Protein AF-A0A0J1H524-F1 (afdb_monomer_lite)

pLDDT: mean 80.21, std 15.28, range [33.97, 95.12]

Radius of gyration: 19.84 Å; chains: 1; bounding box: 64×51×35 Å

Structure (mmCIF, N/CA/C/O backbone):
data_AF-A0A0J1H524-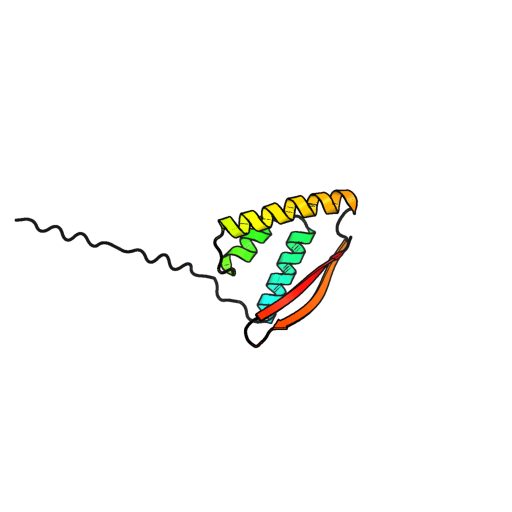F1
#
_entry.id   AF-A0A0J1H524-F1
#
loop_
_atom_site.group_PDB
_atom_site.id
_atom_site.type_symbol
_atom_site.label_atom_id
_atom_site.label_alt_id
_atom_site.label_comp_id
_atom_site.label_asym_id
_atom_site.label_entity_id
_atom_site.label_seq_id
_atom_site.pdbx_PDB_ins_code
_atom_site.Cartn_x
_atom_site.Cartn_y
_atom_site.Cartn_z
_atom_site.occupancy
_atom_site.B_iso_or_equiv
_atom_site.auth_seq_id
_atom_site.auth_comp_id
_atom_site.auth_asym_id
_atom_site.auth_atom_id
_atom_site.pdbx_PDB_model_num
ATOM 1 N N . MET A 1 1 ? 45.956 41.379 -14.199 1.00 36.66 1 MET A N 1
ATOM 2 C CA . MET A 1 1 ? 44.552 41.124 -14.587 1.00 36.66 1 MET A CA 1
ATOM 3 C C . MET A 1 1 ? 44.178 39.745 -14.051 1.00 36.66 1 MET A C 1
ATOM 5 O O . MET A 1 1 ? 44.800 38.777 -14.464 1.00 36.66 1 MET A O 1
ATOM 9 N N . ARG A 1 2 ? 43.314 39.651 -13.029 1.00 33.97 2 ARG A N 1
ATOM 10 C CA . ARG A 1 2 ? 42.951 38.372 -12.384 1.00 33.97 2 ARG A CA 1
ATOM 11 C C . ARG A 1 2 ? 41.682 37.835 -13.043 1.00 33.97 2 ARG A C 1
ATOM 13 O O . ARG A 1 2 ? 40.647 38.486 -12.967 1.00 33.97 2 ARG A O 1
ATOM 20 N N . VAL A 1 3 ? 41.786 36.694 -13.719 1.00 44.69 3 VAL A N 1
ATOM 21 C CA . VAL A 1 3 ? 40.654 36.012 -14.356 1.00 44.69 3 VAL A CA 1
ATOM 22 C C . VAL A 1 3 ? 40.073 35.035 -13.339 1.00 44.69 3 VAL A C 1
ATOM 24 O O . VAL A 1 3 ? 40.742 34.086 -12.941 1.00 44.69 3 VAL A O 1
ATOM 27 N N . TYR A 1 4 ? 38.849 35.294 -12.886 1.00 49.00 4 TYR A N 1
ATOM 28 C CA . TYR A 1 4 ? 38.103 34.392 -12.014 1.00 49.00 4 TYR A CA 1
ATOM 29 C C . TYR A 1 4 ? 37.238 33.485 -12.893 1.00 49.00 4 TYR A C 1
ATOM 31 O O . TYR A 1 4 ? 36.269 33.941 -13.496 1.00 49.00 4 TYR A O 1
ATOM 39 N N . ILE A 1 5 ? 37.609 32.209 -13.000 1.00 53.03 5 ILE A N 1
ATOM 40 C CA . ILE A 1 5 ? 36.804 31.188 -13.679 1.00 53.03 5 ILE A CA 1
ATOM 41 C C . ILE A 1 5 ? 35.779 30.679 -12.662 1.00 53.03 5 ILE A C 1
ATOM 43 O O . ILE A 1 5 ? 36.108 29.898 -11.772 1.00 53.03 5 ILE A O 1
ATOM 47 N N . ALA A 1 6 ? 34.541 31.158 -12.767 1.00 47.34 6 ALA A N 1
ATOM 48 C CA . ALA A 1 6 ? 33.418 30.616 -12.016 1.00 47.34 6 ALA A CA 1
ATOM 49 C C . ALA A 1 6 ? 32.956 29.316 -12.692 1.00 47.34 6 ALA A C 1
ATOM 51 O O . ALA A 1 6 ? 32.311 29.341 -13.738 1.00 47.34 6 ALA A O 1
ATOM 52 N N . ILE A 1 7 ? 33.316 28.170 -12.111 1.00 52.97 7 ILE A N 1
ATOM 53 C CA . ILE A 1 7 ? 32.779 26.866 -12.512 1.00 52.97 7 ILE A CA 1
ATOM 54 C C . ILE A 1 7 ? 31.349 26.785 -11.975 1.00 52.97 7 ILE A C 1
ATOM 56 O O . ILE A 1 7 ? 31.121 26.578 -10.783 1.00 52.97 7 ILE A O 1
ATOM 60 N N . LEU A 1 8 ? 30.381 26.991 -12.867 1.00 42.97 8 LEU A N 1
ATOM 61 C CA . LEU A 1 8 ? 28.967 26.762 -12.606 1.00 42.97 8 LEU A CA 1
ATOM 62 C C . LEU A 1 8 ? 28.737 25.243 -12.538 1.00 42.97 8 LEU A C 1
ATOM 64 O O . LEU A 1 8 ? 28.534 24.585 -13.557 1.00 42.97 8 LEU A O 1
ATOM 68 N N . LEU A 1 9 ? 28.812 24.670 -11.335 1.00 46.12 9 LEU A N 1
ATOM 69 C CA . LEU A 1 9 ? 28.352 23.307 -11.068 1.00 46.12 9 LEU A CA 1
ATOM 70 C C . LEU A 1 9 ? 26.824 23.282 -11.203 1.00 46.12 9 LEU A C 1
ATOM 72 O O . LEU A 1 9 ? 26.092 23.480 -10.235 1.00 46.12 9 LEU A O 1
ATOM 76 N N . LEU A 1 10 ? 26.341 23.051 -12.425 1.00 47.06 10 LEU A N 1
ATOM 77 C CA . LEU A 1 10 ? 24.980 22.585 -12.677 1.00 47.06 10 LEU A CA 1
ATOM 78 C C . LEU A 1 10 ? 24.842 21.204 -12.029 1.00 47.06 10 LEU A C 1
ATOM 80 O O . LEU A 1 10 ? 25.142 20.176 -12.633 1.00 47.06 10 LEU A O 1
ATOM 84 N N . GLY A 1 11 ? 24.429 21.189 -10.762 1.00 49.97 11 GLY A N 1
ATOM 85 C CA . GLY A 1 11 ? 23.992 19.980 -10.086 1.00 49.97 11 GLY A CA 1
ATOM 86 C C . GLY A 1 11 ? 22.761 19.444 -10.805 1.00 49.97 11 GLY A C 1
ATOM 87 O O . GLY A 1 11 ? 21.653 19.937 -10.603 1.00 49.97 11 GLY A O 1
ATOM 88 N N . ILE A 1 12 ? 22.952 18.450 -11.669 1.00 52.41 12 ILE A N 1
ATOM 89 C CA . ILE A 1 12 ? 21.852 17.675 -12.232 1.00 52.41 12 ILE A CA 1
ATOM 90 C C . ILE A 1 12 ? 21.265 16.885 -11.060 1.00 52.41 12 ILE A C 1
ATOM 92 O O . ILE A 1 12 ? 21.824 15.871 -10.640 1.00 52.41 12 ILE A O 1
ATOM 96 N N . ALA A 1 13 ? 20.155 17.372 -10.505 1.00 46.47 13 ALA A N 1
ATOM 97 C CA . ALA A 1 13 ? 19.347 16.639 -9.540 1.00 46.47 13 ALA A CA 1
ATOM 98 C C . ALA A 1 13 ? 18.683 15.457 -10.260 1.00 46.47 13 ALA A C 1
ATOM 100 O O . ALA A 1 13 ? 17.505 15.493 -10.616 1.00 46.47 13 ALA A O 1
ATOM 101 N N . THR A 1 14 ? 19.459 14.409 -10.531 1.00 51.69 14 THR A N 1
ATOM 102 C CA . THR A 1 14 ? 18.900 13.123 -10.929 1.00 51.69 14 THR A CA 1
ATOM 103 C C . THR A 1 14 ? 18.158 12.589 -9.710 1.00 51.69 14 THR A C 1
ATOM 105 O O . THR A 1 14 ? 18.757 12.219 -8.702 1.00 51.69 14 THR A O 1
ATOM 108 N N . LYS A 1 15 ? 16.822 12.620 -9.749 1.00 53.31 15 LYS A N 1
ATOM 109 C CA . LYS A 1 15 ? 16.033 11.826 -8.812 1.00 53.31 15 LYS A CA 1
ATOM 110 C C . LYS A 1 15 ? 16.392 10.376 -9.100 1.00 53.31 15 LYS A C 1
ATOM 112 O O . LYS A 1 15 ? 15.977 9.829 -10.117 1.00 53.31 15 LYS A O 1
ATOM 117 N N . VAL A 1 16 ? 17.223 9.789 -8.248 1.00 52.06 16 VAL A N 1
ATOM 118 C CA . VAL A 1 16 ? 17.501 8.357 -8.272 1.00 52.06 16 VAL A CA 1
ATOM 119 C C . VAL A 1 16 ? 16.231 7.683 -7.768 1.00 52.06 16 VAL A C 1
ATOM 121 O O . VAL A 1 16 ? 16.062 7.463 -6.572 1.00 52.06 16 VAL A O 1
ATOM 124 N N . THR A 1 17 ? 15.284 7.443 -8.674 1.00 58.75 17 THR A N 1
ATOM 125 C CA . THR A 1 17 ? 14.191 6.506 -8.418 1.00 58.75 17 THR A CA 1
ATOM 126 C C . THR A 1 17 ? 14.854 5.167 -8.120 1.00 58.75 17 THR A C 1
ATOM 128 O O . THR A 1 17 ? 15.698 4.707 -8.896 1.00 58.75 17 THR A O 1
ATOM 131 N N . ALA A 1 18 ? 14.545 4.579 -6.965 1.00 63.94 18 ALA A N 1
ATOM 132 C CA . ALA A 1 18 ? 15.038 3.253 -6.630 1.00 63.94 18 ALA A CA 1
ATOM 133 C C . ALA A 1 18 ? 14.640 2.293 -7.758 1.00 63.94 18 ALA A C 1
ATOM 135 O O . ALA A 1 18 ? 13.560 2.444 -8.335 1.00 63.94 18 ALA A O 1
ATOM 136 N N . SER A 1 19 ? 15.517 1.336 -8.087 1.00 65.88 19 SER A N 1
ATOM 137 C CA . SER A 1 19 ? 15.244 0.359 -9.145 1.00 65.88 19 SER A CA 1
ATOM 138 C C . SER A 1 19 ? 13.830 -0.186 -8.982 1.00 65.88 19 SER A C 1
ATOM 140 O O . SER A 1 19 ? 13.451 -0.616 -7.889 1.00 65.88 19 SER A O 1
ATOM 142 N N . VAL A 1 20 ? 13.048 -0.131 -10.061 1.00 65.88 20 VAL A N 1
ATOM 143 C CA . VAL A 1 20 ? 11.705 -0.709 -10.074 1.00 65.88 20 VAL A CA 1
ATOM 144 C C . VAL A 1 20 ? 11.864 -2.195 -9.733 1.00 65.88 20 VAL A C 1
ATOM 146 O O . VAL A 1 20 ? 12.695 -2.853 -10.368 1.00 65.88 20 VAL A O 1
ATOM 149 N N . PRO A 1 21 ? 11.158 -2.715 -8.712 1.00 69.94 21 PRO A N 1
ATOM 150 C CA . PRO A 1 21 ? 11.231 -4.128 -8.375 1.00 69.94 21 PRO A CA 1
ATOM 151 C C . PRO A 1 21 ? 10.807 -4.994 -9.567 1.00 69.94 21 PRO A C 1
ATOM 153 O O . PRO A 1 21 ? 10.104 -4.532 -10.470 1.00 69.94 21 PRO A O 1
ATOM 156 N N . ASP A 1 22 ? 11.202 -6.264 -9.567 1.00 84.38 22 ASP A N 1
ATOM 157 C CA . ASP A 1 22 ? 10.614 -7.231 -10.491 1.00 84.38 22 ASP A CA 1
ATOM 158 C C . ASP A 1 22 ? 9.108 -7.419 -10.207 1.00 84.38 22 ASP A C 1
ATOM 160 O O . ASP A 1 22 ? 8.544 -6.855 -9.270 1.00 84.38 22 ASP A O 1
ATOM 164 N N . LEU A 1 23 ? 8.415 -8.190 -11.045 1.00 83.94 23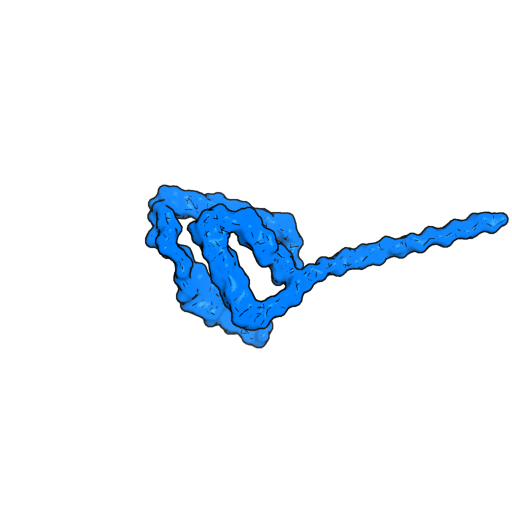 LEU A N 1
ATOM 165 C CA . LEU A 1 23 ? 6.962 -8.380 -10.932 1.00 83.94 23 LEU A CA 1
ATOM 166 C C . LEU A 1 23 ? 6.522 -8.877 -9.545 1.00 83.94 23 LEU A C 1
ATOM 168 O O . LEU A 1 23 ? 5.487 -8.437 -9.040 1.00 83.94 23 LEU A O 1
ATOM 172 N N . ASP A 1 24 ? 7.307 -9.759 -8.931 1.00 86.19 24 ASP A N 1
ATOM 173 C CA . ASP A 1 24 ? 7.022 -10.279 -7.595 1.00 86.19 24 ASP A CA 1
ATOM 174 C C . ASP A 1 24 ? 7.298 -9.225 -6.516 1.00 86.19 24 ASP A C 1
ATOM 176 O O . ASP A 1 24 ? 6.483 -9.040 -5.608 1.00 86.19 24 ASP A O 1
ATOM 180 N N . GLY A 1 25 ? 8.369 -8.445 -6.662 1.00 86.81 25 GLY A N 1
ATOM 181 C CA . GLY A 1 25 ? 8.658 -7.303 -5.804 1.00 86.81 25 GLY A CA 1
ATOM 182 C C . GLY A 1 25 ? 7.601 -6.199 -5.894 1.00 86.81 25 GLY A C 1
ATOM 183 O O . GLY A 1 25 ? 7.241 -5.619 -4.871 1.00 86.81 25 GLY A O 1
ATOM 184 N N . ILE A 1 26 ? 7.037 -5.933 -7.078 1.00 87.25 26 ILE A N 1
ATOM 185 C CA . ILE A 1 26 ? 5.933 -4.971 -7.250 1.00 87.25 26 ILE A CA 1
ATOM 186 C C . ILE A 1 26 ? 4.686 -5.484 -6.527 1.00 87.25 26 ILE A C 1
ATOM 188 O O . ILE A 1 26 ? 4.007 -4.716 -5.842 1.00 87.25 26 ILE A O 1
ATOM 192 N N . LYS A 1 27 ? 4.390 -6.783 -6.633 1.00 90.69 27 LYS A N 1
ATOM 193 C CA . LYS A 1 27 ? 3.269 -7.398 -5.916 1.00 90.69 27 LYS A CA 1
ATOM 194 C C . LYS A 1 27 ? 3.434 -7.270 -4.402 1.00 90.69 27 LYS A C 1
ATOM 196 O O . LYS A 1 27 ? 2.478 -6.892 -3.724 1.00 90.69 27 LYS A O 1
ATOM 201 N N . GLU A 1 28 ? 4.629 -7.523 -3.876 1.00 91.12 28 GLU A N 1
ATOM 202 C CA . GLU A 1 28 ? 4.906 -7.383 -2.443 1.00 91.12 28 GLU A CA 1
ATOM 203 C C . GLU A 1 28 ? 4.875 -5.917 -1.983 1.00 91.12 28 GLU A C 1
ATOM 205 O O . GLU A 1 28 ? 4.320 -5.601 -0.926 1.00 91.12 28 GLU A O 1
ATOM 210 N N . LEU A 1 29 ? 5.370 -4.988 -2.805 1.00 89.38 29 LEU A N 1
ATOM 211 C CA . LEU A 1 29 ? 5.261 -3.550 -2.554 1.00 89.38 29 LEU A CA 1
ATOM 212 C C . LEU A 1 29 ? 3.790 -3.110 -2.476 1.00 89.38 29 LEU A C 1
ATOM 214 O O . LEU A 1 29 ? 3.401 -2.396 -1.550 1.00 89.38 29 LEU A O 1
ATOM 218 N N . CYS A 1 30 ? 2.944 -3.567 -3.402 1.00 90.06 30 CYS A N 1
ATOM 219 C CA . CYS A 1 30 ? 1.509 -3.285 -3.365 1.00 90.06 30 CYS A CA 1
ATOM 220 C C . CYS A 1 30 ? 0.829 -3.920 -2.140 1.00 90.06 30 CYS A C 1
ATOM 222 O O . CYS A 1 30 ? -0.000 -3.274 -1.498 1.00 90.06 30 CYS A O 1
ATOM 224 N N . HIS A 1 31 ? 1.187 -5.157 -1.789 1.00 92.69 31 HIS A N 1
ATOM 225 C CA . HIS A 1 31 ? 0.616 -5.855 -0.638 1.00 92.69 31 HIS A CA 1
ATOM 226 C C . HIS A 1 31 ? 0.981 -5.183 0.692 1.00 92.69 31 HIS A C 1
ATOM 228 O O . HIS A 1 31 ? 0.099 -4.900 1.505 1.00 92.69 31 HIS A O 1
ATOM 234 N N . SER A 1 32 ? 2.263 -4.883 0.904 1.00 91.88 32 SER A N 1
ATOM 235 C CA . SER A 1 32 ? 2.749 -4.177 2.096 1.00 91.88 32 SER A CA 1
ATOM 236 C C . SER A 1 32 ? 2.126 -2.785 2.221 1.00 91.88 32 SER A C 1
ATOM 238 O O . SER A 1 32 ? 1.686 -2.400 3.305 1.00 91.88 32 SER A O 1
ATOM 240 N N . SER A 1 33 ? 1.973 -2.079 1.100 1.00 90.31 33 SER A N 1
ATOM 241 C CA . SER A 1 33 ? 1.261 -0.801 1.033 1.00 90.31 33 SER A CA 1
ATOM 242 C C . SER A 1 33 ? -0.203 -0.934 1.461 1.00 90.31 33 SER A C 1
ATOM 244 O O . SER A 1 33 ? -0.669 -0.181 2.317 1.00 90.31 33 SER A O 1
ATOM 246 N N . ALA A 1 34 ? -0.923 -1.936 0.947 1.00 90.81 34 ALA A N 1
ATOM 247 C CA . ALA A 1 34 ? -2.302 -2.206 1.350 1.00 90.81 34 ALA A CA 1
ATOM 248 C C . ALA A 1 34 ? -2.406 -2.548 2.849 1.00 90.81 34 ALA A C 1
ATOM 250 O O . ALA A 1 34 ? -3.309 -2.067 3.530 1.00 90.81 34 ALA A O 1
ATOM 251 N N . LYS A 1 35 ? -1.432 -3.285 3.400 1.00 91.88 35 LYS A N 1
ATOM 252 C CA . LYS A 1 35 ? -1.348 -3.585 4.840 1.00 91.88 35 LYS A CA 1
ATOM 253 C C . LYS A 1 35 ? -1.075 -2.357 5.705 1.00 91.88 35 LYS A C 1
ATOM 255 O O . LYS A 1 35 ? -1.565 -2.285 6.833 1.00 91.88 35 LYS A O 1
ATOM 260 N N . LEU A 1 36 ? -0.284 -1.403 5.222 1.00 90.62 36 LEU A N 1
ATOM 261 C CA . LEU A 1 36 ? -0.085 -0.126 5.911 1.00 90.62 36 LEU A CA 1
ATOM 262 C C . LEU A 1 36 ? -1.370 0.704 5.897 1.00 90.62 36 LEU A C 1
ATOM 264 O O . LEU A 1 36 ? -1.717 1.286 6.926 1.00 90.62 36 LEU A O 1
ATOM 268 N N . PHE A 1 37 ? -2.092 0.687 4.776 1.00 88.00 37 PHE A N 1
ATOM 269 C CA . PHE A 1 37 ? -3.382 1.353 4.633 1.00 88.00 37 PHE A CA 1
ATOM 270 C C . PHE A 1 37 ? -4.435 0.748 5.579 1.00 88.00 37 PHE A C 1
ATOM 272 O O . PHE A 1 37 ? -5.043 1.483 6.352 1.00 88.00 37 PHE A O 1
ATOM 279 N N . GLU A 1 38 ? -4.560 -0.586 5.617 1.00 89.38 38 GLU A N 1
ATOM 280 C CA . GLU A 1 38 ? -5.417 -1.346 6.551 1.00 89.38 38 GLU A CA 1
ATOM 281 C C . GLU A 1 38 ? -5.202 -0.920 8.013 1.00 89.38 38 GLU A C 1
ATOM 283 O O . GLU A 1 38 ? -6.156 -0.745 8.766 1.00 89.38 38 GLU A O 1
ATOM 288 N N . LYS A 1 39 ? -3.943 -0.708 8.411 1.00 88.44 39 LYS A N 1
ATOM 289 C CA . LYS A 1 39 ? -3.558 -0.356 9.787 1.00 88.44 39 LYS A CA 1
ATOM 290 C C . LYS A 1 39 ? -3.623 1.146 10.087 1.00 88.44 39 LYS A C 1
ATOM 292 O O . LYS A 1 39 ? -3.169 1.555 11.155 1.00 88.44 39 LYS A O 1
ATOM 297 N N . GLY A 1 40 ? -4.076 1.978 9.145 1.00 84.31 40 GLY A N 1
ATOM 298 C CA . GLY A 1 40 ? -4.046 3.441 9.274 1.00 84.31 40 GLY A CA 1
ATOM 299 C C . GLY A 1 40 ? -2.629 4.030 9.372 1.00 84.31 40 GLY A C 1
ATOM 300 O O . GLY A 1 40 ? -2.447 5.165 9.805 1.00 84.31 40 GLY A O 1
ATOM 301 N N . LYS A 1 41 ? -1.590 3.282 8.978 1.00 85.50 41 LYS A N 1
ATOM 302 C CA . LYS A 1 41 ? -0.171 3.668 9.086 1.00 85.50 41 LYS A CA 1
ATOM 303 C C . LYS A 1 41 ? 0.300 4.465 7.864 1.00 85.50 41 LYS A C 1
ATOM 305 O O . LYS A 1 41 ? 1.350 4.189 7.287 1.00 85.50 41 LYS A O 1
ATOM 310 N N . MET A 1 42 ? -0.463 5.489 7.493 1.00 78.25 42 MET A N 1
ATOM 311 C CA . MET A 1 42 ? -0.306 6.229 6.234 1.00 78.25 42 MET A CA 1
ATOM 312 C C . MET A 1 42 ? 1.014 7.003 6.110 1.00 78.25 42 MET A C 1
ATOM 314 O O . MET A 1 42 ? 1.553 7.123 5.016 1.00 78.25 42 MET A O 1
ATOM 318 N N . LYS A 1 43 ? 1.600 7.466 7.222 1.00 78.25 43 LYS A N 1
ATOM 319 C CA . LYS A 1 43 ? 2.937 8.090 7.202 1.00 78.25 43 LYS A CA 1
ATOM 320 C C . LYS A 1 43 ? 3.991 7.152 6.595 1.00 78.25 43 LYS A C 1
ATOM 322 O O . LYS A 1 43 ? 4.755 7.557 5.733 1.00 78.25 43 LYS A O 1
ATOM 327 N N . TYR A 1 44 ? 3.956 5.881 6.989 1.00 85.31 44 TYR A N 1
ATOM 328 C CA . TYR A 1 44 ? 4.874 4.857 6.488 1.00 85.31 44 TYR A CA 1
ATOM 329 C C . TYR A 1 44 ? 4.554 4.440 5.049 1.00 85.31 44 TYR A C 1
ATOM 331 O O . TYR A 1 44 ? 5.437 3.981 4.331 1.00 85.31 44 TYR A O 1
ATOM 339 N N . LEU A 1 45 ? 3.298 4.604 4.616 1.00 84.06 45 LEU A N 1
ATOM 340 C CA . LEU A 1 45 ? 2.887 4.336 3.240 1.00 84.06 45 LEU A CA 1
ATOM 341 C C . LEU A 1 45 ? 3.568 5.303 2.265 1.00 84.06 45 LEU A C 1
ATOM 343 O O . LEU A 1 45 ? 4.107 4.861 1.255 1.00 84.06 45 LEU A O 1
ATOM 347 N N . ALA A 1 46 ? 3.591 6.601 2.585 1.00 83.12 46 ALA A N 1
ATOM 348 C CA . ALA A 1 46 ? 4.285 7.592 1.764 1.00 83.12 46 ALA A CA 1
ATOM 349 C C . ALA A 1 46 ? 5.779 7.253 1.639 1.00 83.12 46 ALA A C 1
ATOM 351 O O . ALA A 1 46 ? 6.287 7.143 0.526 1.00 83.12 46 ALA A O 1
ATOM 352 N N . ASP A 1 47 ? 6.448 6.979 2.762 1.00 86.31 47 ASP A N 1
ATOM 353 C CA . ASP A 1 47 ? 7.872 6.618 2.787 1.00 86.31 47 ASP A CA 1
ATOM 354 C C . ASP A 1 47 ? 8.177 5.353 1.962 1.00 86.31 47 ASP A C 1
ATOM 356 O O . ASP A 1 47 ? 9.235 5.250 1.344 1.00 86.31 47 ASP A O 1
ATOM 360 N N . THR A 1 48 ? 7.229 4.411 1.911 1.00 84.38 48 THR A N 1
ATOM 361 C CA . THR A 1 48 ? 7.340 3.162 1.139 1.00 84.38 48 THR A CA 1
ATOM 362 C C . THR A 1 48 ? 7.171 3.393 -0.367 1.00 84.38 48 THR A C 1
ATOM 364 O O . THR A 1 48 ? 7.834 2.743 -1.170 1.00 84.38 48 THR A O 1
ATOM 367 N N . LEU A 1 49 ? 6.292 4.315 -0.776 1.00 81.88 49 LEU A N 1
ATOM 368 C CA . LEU A 1 49 ? 5.954 4.536 -2.188 1.00 81.88 49 LEU A CA 1
ATOM 369 C C . LEU A 1 49 ? 6.864 5.555 -2.886 1.00 81.88 49 LEU A C 1
ATOM 371 O O . LEU A 1 49 ? 7.158 5.397 -4.073 1.00 81.88 49 LEU A O 1
ATOM 375 N N . VAL A 1 50 ? 7.326 6.581 -2.160 1.00 84.75 50 VAL A N 1
ATOM 376 C CA . VAL A 1 50 ? 8.152 7.685 -2.689 1.00 84.75 50 VAL A CA 1
ATOM 377 C C . VAL A 1 50 ? 9.356 7.218 -3.516 1.00 84.75 50 VAL A C 1
ATOM 379 O O . VAL A 1 50 ? 9.565 7.785 -4.590 1.00 84.75 50 VAL A O 1
ATOM 382 N N . PRO A 1 51 ? 10.130 6.194 -3.109 1.00 85.88 51 PRO A N 1
ATOM 383 C CA . PRO A 1 51 ? 11.305 5.766 -3.867 1.00 85.88 51 PRO A CA 1
ATOM 384 C C . PRO A 1 51 ? 10.988 5.176 -5.246 1.00 85.88 51 PRO A C 1
ATOM 386 O O . PRO A 1 51 ? 11.870 5.146 -6.102 1.00 85.88 51 PRO A O 1
ATOM 389 N N . HIS A 1 52 ? 9.759 4.699 -5.461 1.00 83.31 52 HIS A N 1
ATOM 390 C CA . HIS A 1 52 ? 9.371 3.912 -6.636 1.00 83.31 52 HIS A CA 1
ATOM 391 C C . HIS A 1 52 ? 8.424 4.650 -7.587 1.00 83.31 52 HIS A C 1
ATOM 393 O O . HIS A 1 52 ? 8.111 4.139 -8.662 1.00 83.31 52 HIS A O 1
ATOM 399 N N . TRP A 1 53 ? 7.937 5.831 -7.204 1.00 78.75 53 TRP A N 1
ATOM 400 C CA . TRP A 1 53 ? 6.972 6.594 -7.991 1.00 78.75 53 TRP A CA 1
ATOM 401 C C . TRP A 1 53 ? 7.658 7.694 -8.818 1.00 78.75 53 TRP A C 1
ATOM 403 O O . TRP A 1 53 ? 8.574 8.357 -8.333 1.00 78.75 53 TRP A O 1
ATOM 413 N N . PRO A 1 54 ? 7.210 7.938 -10.064 1.00 79.38 54 PRO A N 1
ATOM 414 C CA . PRO A 1 54 ? 7.791 8.965 -10.932 1.00 79.38 54 PRO A CA 1
ATOM 415 C C . PRO A 1 54 ? 7.355 10.396 -10.567 1.00 79.38 54 PRO A C 1
ATOM 417 O O . PRO A 1 54 ? 7.834 11.358 -11.165 1.00 79.38 54 PRO A O 1
ATOM 420 N N . ILE A 1 55 ? 6.444 10.554 -9.602 1.00 82.25 55 ILE A N 1
ATOM 421 C CA . ILE A 1 55 ? 5.949 11.855 -9.136 1.00 82.25 55 ILE A CA 1
ATOM 422 C C . ILE A 1 55 ? 6.711 12.325 -7.891 1.00 82.25 55 ILE A C 1
ATOM 424 O O . ILE A 1 55 ? 7.446 11.573 -7.253 1.00 82.25 55 ILE A O 1
ATOM 428 N N . ASN A 1 56 ? 6.595 13.608 -7.552 1.00 84.44 56 ASN A N 1
ATOM 429 C CA . ASN A 1 56 ? 7.332 14.167 -6.422 1.00 84.44 56 ASN A CA 1
ATOM 430 C C . ASN A 1 56 ? 6.718 13.761 -5.063 1.00 84.44 56 ASN A C 1
ATOM 432 O O . ASN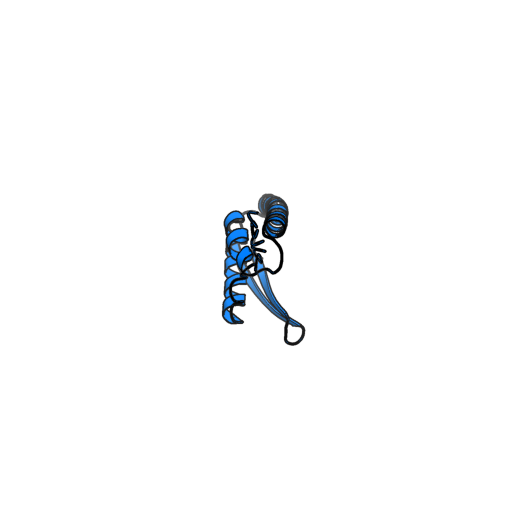 A 1 56 ? 5.534 13.455 -4.958 1.00 84.44 56 ASN A O 1
ATOM 436 N N . GLN A 1 57 ? 7.540 13.792 -4.010 1.00 84.94 57 GLN A N 1
ATOM 437 C CA . GLN A 1 57 ? 7.133 13.409 -2.656 1.00 84.94 57 GLN A CA 1
ATOM 438 C C . GLN A 1 57 ? 5.981 14.262 -2.110 1.00 84.94 57 GLN A C 1
ATOM 440 O O . GLN A 1 57 ? 5.125 13.744 -1.402 1.00 84.94 57 GLN A O 1
ATOM 445 N N . GLU A 1 58 ? 5.934 15.555 -2.436 1.00 87.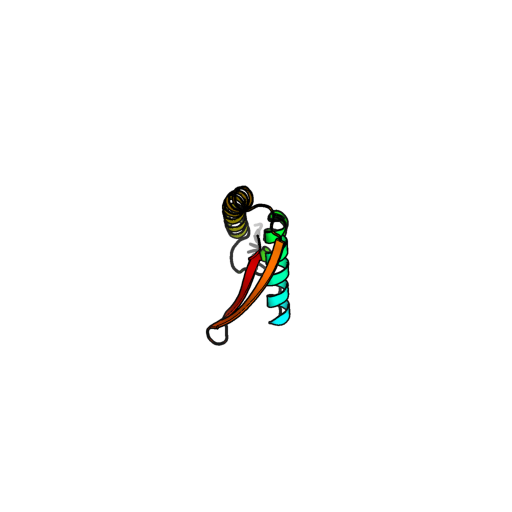50 58 GLU A N 1
ATOM 446 C CA . GLU A 1 58 ? 4.863 16.440 -1.970 1.00 87.50 58 GLU A CA 1
ATOM 447 C C . GLU A 1 58 ? 3.497 16.005 -2.521 1.00 87.50 58 GLU A C 1
ATOM 449 O O . GLU A 1 58 ? 2.497 16.007 -1.805 1.00 87.50 58 GLU A O 1
ATOM 454 N N . GLU A 1 59 ? 3.462 15.570 -3.777 1.00 87.38 59 GLU A N 1
ATOM 455 C CA . GLU A 1 59 ? 2.267 15.057 -4.439 1.00 87.38 59 GLU A CA 1
ATOM 456 C C . GLU A 1 59 ? 1.829 13.708 -3.860 1.00 87.38 59 GLU A C 1
ATOM 458 O O . GLU A 1 59 ? 0.649 13.521 -3.565 1.00 87.38 59 GLU A O 1
ATOM 463 N N . ILE A 1 60 ? 2.777 12.810 -3.575 1.00 85.94 60 ILE A N 1
ATOM 464 C CA . ILE A 1 60 ? 2.495 11.541 -2.882 1.00 85.94 60 ILE A CA 1
ATOM 465 C C . ILE A 1 60 ? 1.921 11.809 -1.489 1.00 85.94 60 ILE A C 1
ATOM 467 O O . ILE A 1 60 ? 0.905 11.225 -1.117 1.00 85.94 60 ILE A O 1
ATOM 471 N N . ASN A 1 61 ? 2.514 12.738 -0.739 1.00 86.50 61 ASN A N 1
ATOM 472 C CA . ASN A 1 61 ? 2.025 13.118 0.583 1.00 86.50 61 ASN A CA 1
ATOM 473 C C . ASN A 1 61 ? 0.587 13.654 0.523 1.00 86.50 61 ASN A C 1
ATOM 475 O O . ASN A 1 61 ? -0.232 13.291 1.369 1.00 86.50 61 ASN A O 1
ATOM 479 N N . LYS A 1 62 ? 0.255 14.475 -0.485 1.00 88.75 62 LYS A N 1
ATOM 480 C CA . LYS A 1 62 ? -1.116 14.970 -0.703 1.00 88.75 62 LYS A CA 1
ATOM 481 C C . LYS A 1 62 ? -2.093 13.825 -0.975 1.00 88.75 62 LYS A C 1
ATOM 483 O O . LYS A 1 62 ? -3.143 13.780 -0.336 1.00 88.75 62 LYS A O 1
ATOM 488 N N . LEU A 1 63 ? -1.740 12.887 -1.857 1.00 86.75 63 LEU A N 1
ATOM 489 C CA . LEU A 1 63 ? -2.574 11.717 -2.169 1.00 86.75 63 LEU A CA 1
ATOM 490 C C . LEU A 1 63 ? -2.822 10.846 -0.933 1.00 86.75 63 LEU A C 1
ATOM 492 O O . LEU A 1 63 ? -3.958 10.471 -0.646 1.00 86.75 63 LEU A O 1
ATOM 496 N N . VAL A 1 64 ? -1.766 10.567 -0.169 1.00 86.00 64 VAL A N 1
ATOM 497 C CA . VAL A 1 64 ? -1.849 9.779 1.065 1.00 86.00 64 VAL A CA 1
ATOM 498 C C . VAL A 1 64 ? -2.731 10.479 2.103 1.00 86.00 64 VAL A C 1
ATOM 500 O O . VAL A 1 64 ? -3.586 9.840 2.716 1.00 86.00 64 VAL A O 1
ATOM 503 N N . HIS A 1 65 ? -2.582 11.795 2.269 1.00 86.25 65 HIS A N 1
ATOM 504 C CA . HIS A 1 65 ? -3.393 12.569 3.209 1.00 86.25 65 HIS A CA 1
ATOM 505 C C . HIS A 1 65 ? -4.880 12.601 2.816 1.00 86.25 65 HIS A C 1
ATOM 507 O O . HIS A 1 65 ? -5.748 12.420 3.668 1.00 86.25 65 HIS A O 1
ATOM 513 N N . GLN A 1 66 ? -5.187 12.763 1.525 1.00 87.88 66 GLN A N 1
ATOM 514 C CA . GLN A 1 66 ? -6.560 12.684 1.011 1.00 87.88 66 GLN A CA 1
ATOM 515 C C . GLN A 1 66 ? -7.170 11.288 1.183 1.00 87.88 66 GLN A C 1
ATOM 517 O O . GLN A 1 66 ? -8.351 11.167 1.505 1.00 87.88 66 GLN A O 1
ATOM 522 N N . GLY A 1 67 ? -6.376 10.233 0.986 1.00 86.38 67 GLY A N 1
ATOM 523 C CA . GLY A 1 67 ? -6.811 8.861 1.238 1.00 86.38 67 GLY A CA 1
ATOM 524 C C . GLY A 1 67 ? -7.118 8.612 2.715 1.00 86.38 67 GLY A C 1
ATOM 525 O O . GLY A 1 67 ? -8.086 7.925 3.028 1.00 86.38 67 GLY A O 1
ATOM 526 N N . MET A 1 68 ? -6.341 9.210 3.623 1.00 85.31 68 MET A N 1
ATOM 527 C CA . MET A 1 68 ? -6.524 9.067 5.070 1.00 85.31 68 MET A CA 1
ATOM 528 C C . MET A 1 68 ? -7.862 9.630 5.542 1.00 85.31 68 MET A C 1
ATOM 530 O O . MET A 1 68 ? -8.597 8.925 6.226 1.00 85.31 68 MET A O 1
ATOM 534 N N . SER A 1 69 ? -8.216 10.853 5.142 1.00 86.38 69 SER A N 1
ATOM 535 C CA . SER A 1 69 ? -9.483 11.461 5.567 1.00 86.38 69 SER A CA 1
ATOM 536 C C . SER A 1 69 ? -10.697 10.664 5.079 1.00 86.38 69 SER A C 1
ATOM 538 O O . SER A 1 69 ? -11.671 10.491 5.812 1.00 86.38 69 SER A O 1
ATOM 540 N N . GLN A 1 70 ? -10.625 10.105 3.868 1.00 87.31 70 GLN A N 1
ATOM 541 C CA . GLN A 1 70 ? -11.661 9.214 3.339 1.00 87.31 70 GLN A CA 1
ATOM 542 C C . GLN A 1 70 ? -11.710 7.883 4.094 1.00 87.31 70 GLN A C 1
ATOM 544 O O . GLN A 1 70 ? -12.795 7.384 4.401 1.00 87.31 70 GLN A O 1
ATOM 549 N N . PHE A 1 71 ? -10.547 7.316 4.416 1.00 85.88 71 PHE A N 1
ATOM 550 C CA . PHE A 1 71 ? -10.450 6.059 5.147 1.00 85.88 71 PHE A CA 1
ATOM 551 C C . PHE A 1 71 ? -10.968 6.183 6.581 1.00 85.88 71 PHE A C 1
ATOM 553 O O . PHE A 1 71 ? -11.731 5.328 7.014 1.00 85.88 71 PHE A O 1
ATOM 560 N N . GLU A 1 72 ? -10.629 7.257 7.294 1.00 86.50 72 GLU A N 1
ATOM 561 C CA . GLU A 1 72 ? -11.122 7.534 8.650 1.00 86.50 72 GLU A CA 1
ATOM 562 C C . GLU A 1 72 ? -12.647 7.679 8.692 1.00 86.50 72 GLU A C 1
ATOM 564 O O . GLU A 1 72 ? -13.307 7.115 9.564 1.00 86.50 72 GLU A O 1
ATOM 569 N N . LEU A 1 73 ? -13.233 8.377 7.715 1.00 86.50 73 LEU A N 1
ATOM 570 C CA . LEU A 1 73 ? -14.690 8.470 7.587 1.00 86.50 73 LEU A CA 1
ATOM 571 C C . LEU A 1 73 ? -15.331 7.100 7.339 1.00 86.50 73 LEU A C 1
ATOM 573 O O . LEU A 1 73 ? -16.417 6.812 7.850 1.00 86.50 73 LEU A O 1
ATOM 577 N N . PHE A 1 74 ? -14.674 6.253 6.546 1.00 85.94 74 PHE A N 1
ATOM 578 C CA . PHE A 1 74 ? -15.166 4.917 6.244 1.00 85.94 74 PHE A CA 1
ATOM 579 C C . PHE A 1 74 ? -15.073 3.979 7.454 1.00 85.94 74 PHE A C 1
ATOM 581 O O . PHE A 1 74 ? -16.044 3.280 7.754 1.00 85.94 74 PHE A O 1
ATOM 588 N N . THR A 1 75 ? -13.946 3.985 8.172 1.00 86.94 75 THR A N 1
ATOM 589 C CA . THR A 1 75 ? -13.723 3.145 9.361 1.00 86.94 75 THR A CA 1
ATOM 590 C C . THR A 1 75 ? -14.612 3.574 10.524 1.00 86.94 75 THR A C 1
ATOM 592 O O . THR A 1 75 ? -15.164 2.720 11.215 1.00 86.94 75 THR A O 1
ATOM 595 N N . PHE A 1 76 ? -14.863 4.878 10.691 1.00 87.69 76 PHE A N 1
ATOM 596 C CA . PHE A 1 76 ? -15.827 5.383 11.673 1.00 87.69 76 PHE A CA 1
ATOM 597 C C . PHE A 1 76 ? -17.231 4.790 11.469 1.00 87.69 76 PHE A C 1
ATOM 599 O O . PHE A 1 76 ? -17.931 4.502 12.437 1.00 87.69 76 PHE A O 1
ATOM 606 N N . ARG A 1 77 ? -17.643 4.583 10.211 1.00 88.94 77 ARG A N 1
ATOM 607 C CA . ARG A 1 77 ? -18.963 4.030 9.871 1.00 88.94 77 ARG A CA 1
ATOM 608 C C . ARG A 1 77 ? -19.012 2.504 9.859 1.00 88.94 77 ARG A C 1
ATOM 610 O O . ARG A 1 77 ? -20.059 1.946 10.169 1.00 88.94 77 ARG A O 1
ATOM 617 N N . SER A 1 78 ? -17.926 1.856 9.448 1.00 88.44 78 SER A N 1
ATOM 618 C CA . SER A 1 78 ? -17.908 0.418 9.139 1.00 88.44 78 SER A CA 1
ATOM 619 C C . SER A 1 78 ? -17.246 -0.427 10.229 1.00 88.44 78 SER A C 1
ATOM 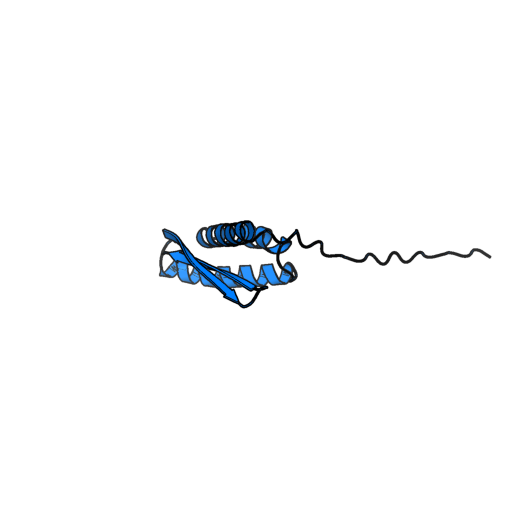621 O O . SER A 1 78 ? -17.366 -1.644 10.202 1.00 88.44 78 SER A O 1
ATOM 623 N N . GLY A 1 79 ? -16.571 0.199 11.196 1.00 86.12 79 GLY A N 1
ATOM 624 C CA . GLY A 1 79 ? -15.772 -0.487 12.207 1.00 86.12 79 GLY A CA 1
ATOM 625 C C . GLY A 1 79 ? -14.309 -0.659 11.790 1.00 86.12 79 GLY A C 1
ATOM 626 O O . GLY A 1 79 ? -13.819 -0.045 10.838 1.00 86.12 79 GLY A O 1
ATOM 627 N N . SER A 1 80 ? -13.571 -1.466 12.549 1.00 85.94 80 SER A N 1
ATOM 628 C CA . SER A 1 80 ? -12.159 -1.752 12.281 1.00 85.94 80 SER A CA 1
ATOM 629 C C . SER A 1 80 ? -11.995 -2.699 11.095 1.00 85.94 80 SER A C 1
ATOM 631 O O . SER A 1 80 ? -12.753 -3.655 10.969 1.00 85.94 80 SER A O 1
ATOM 633 N N . ALA A 1 81 ? -10.949 -2.500 10.293 1.00 88.06 81 ALA A N 1
ATOM 634 C CA . ALA A 1 81 ? -10.614 -3.427 9.219 1.00 88.06 81 ALA A CA 1
ATOM 635 C C . ALA A 1 81 ? -10.329 -4.847 9.756 1.00 88.06 81 ALA A C 1
ATOM 637 O O . ALA A 1 81 ? -9.588 -5.020 10.725 1.00 88.06 81 ALA A O 1
ATOM 638 N N . LEU A 1 82 ? -10.890 -5.860 9.093 1.00 89.62 82 LEU A N 1
ATOM 639 C CA . LEU A 1 82 ? -10.697 -7.287 9.380 1.00 89.62 82 LEU A CA 1
ATOM 640 C C . LEU A 1 82 ? -9.475 -7.870 8.662 1.00 89.62 82 LEU A C 1
ATOM 642 O O . LEU A 1 82 ? -8.939 -8.901 9.068 1.00 89.62 82 LEU A O 1
ATOM 646 N N . GLY A 1 83 ? -9.045 -7.240 7.568 1.00 90.88 83 GLY A N 1
ATOM 647 C CA . GLY A 1 83 ? -7.873 -7.677 6.823 1.00 90.88 83 GLY A CA 1
ATOM 648 C C . GLY A 1 83 ? -7.793 -7.106 5.415 1.00 90.88 83 GLY A C 1
ATOM 649 O O . GLY A 1 83 ? -8.626 -6.317 4.986 1.00 90.88 83 GLY A O 1
ATOM 650 N N . THR A 1 84 ? -6.788 -7.567 4.678 1.00 93.44 84 THR A N 1
ATOM 651 C CA . THR A 1 84 ? -6.546 -7.221 3.276 1.00 93.44 84 THR A CA 1
ATOM 652 C C . THR A 1 84 ? -6.634 -8.494 2.450 1.00 93.44 84 THR A C 1
ATOM 654 O O . THR A 1 84 ? -6.026 -9.502 2.815 1.00 93.44 84 THR A O 1
ATOM 657 N N . GLU A 1 85 ? -7.356 -8.446 1.337 1.00 93.81 85 GLU A N 1
ATOM 658 C CA . GLU A 1 85 ? -7.493 -9.545 0.386 1.00 93.81 85 GLU A CA 1
ATOM 659 C C . GLU A 1 85 ? -6.968 -9.145 -0.990 1.00 93.81 85 GLU A C 1
ATOM 661 O O . GLU A 1 85 ? -7.208 -8.040 -1.475 1.00 93.81 85 GLU A O 1
ATOM 666 N N . PHE A 1 86 ? -6.251 -10.065 -1.628 1.00 94.69 86 PHE A N 1
ATOM 667 C CA . PHE A 1 86 ? -5.820 -9.906 -3.006 1.00 94.69 86 PHE A CA 1
ATOM 668 C C . PHE A 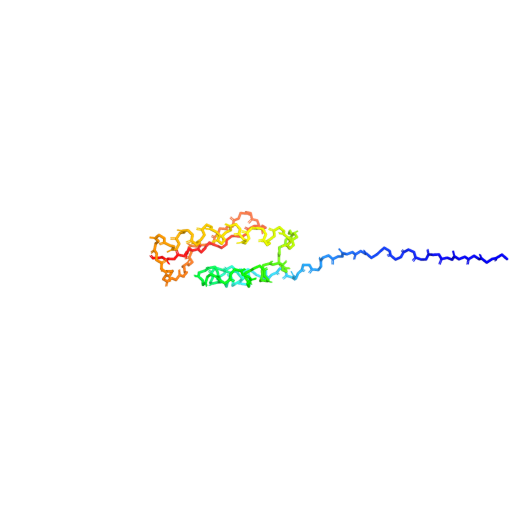1 86 ? -6.981 -10.212 -3.957 1.00 94.69 86 PHE A C 1
ATOM 670 O O . PHE A 1 86 ? -7.536 -11.307 -3.929 1.00 94.69 86 PHE A O 1
ATOM 677 N N . ILE A 1 87 ? -7.317 -9.251 -4.816 1.00 95.12 87 ILE A N 1
ATOM 678 C CA . ILE A 1 87 ? -8.418 -9.362 -5.781 1.00 95.12 87 ILE A CA 1
ATOM 679 C C . ILE A 1 87 ? -7.918 -9.878 -7.127 1.00 95.12 87 ILE A C 1
ATOM 681 O O . ILE A 1 87 ? -8.578 -10.690 -7.772 1.00 95.12 87 ILE A O 1
ATOM 685 N N . GLY A 1 88 ? -6.754 -9.411 -7.577 1.00 93.56 88 GLY A N 1
ATOM 686 C CA . GLY A 1 88 ? -6.202 -9.872 -8.841 1.00 93.56 88 GLY A CA 1
ATOM 687 C C . GLY A 1 88 ? -5.121 -8.976 -9.417 1.00 93.56 88 GLY A C 1
ATOM 688 O O . GLY A 1 88 ? -4.844 -7.881 -8.929 1.00 93.56 88 GLY A O 1
ATOM 689 N N . THR A 1 89 ? -4.528 -9.468 -10.500 1.00 94.44 89 THR A N 1
ATOM 690 C CA . THR A 1 89 ? -3.562 -8.730 -11.309 1.00 94.44 89 THR A CA 1
ATOM 691 C C . THR A 1 89 ? -4.188 -8.405 -12.654 1.00 94.44 89 THR A C 1
ATOM 693 O O . THR A 1 89 ? -4.686 -9.300 -13.335 1.00 94.44 89 THR A O 1
ATOM 696 N N . ARG A 1 90 ? -4.117 -7.144 -13.074 1.00 92.75 90 ARG A N 1
ATOM 697 C CA . ARG A 1 90 ? -4.465 -6.718 -14.432 1.00 92.75 90 ARG A CA 1
ATOM 698 C C . ARG A 1 90 ? -3.201 -6.270 -15.148 1.00 92.75 90 ARG A C 1
ATOM 700 O O . ARG A 1 90 ? -2.409 -5.521 -14.585 1.00 92.75 90 ARG A O 1
ATOM 707 N N . LYS A 1 91 ? -3.014 -6.731 -16.382 1.00 91.25 91 LYS A N 1
ATOM 708 C CA . LYS A 1 91 ? -1.937 -6.280 -17.267 1.00 91.25 91 LYS A CA 1
ATOM 709 C C . LYS A 1 91 ? -2.551 -5.523 -18.437 1.00 91.25 91 LYS A C 1
ATOM 711 O O . LYS A 1 91 ? -3.510 -6.014 -19.030 1.00 91.25 91 LYS A O 1
ATOM 716 N N . ALA A 1 92 ? -2.017 -4.349 -18.753 1.00 85.19 92 ALA A N 1
ATOM 717 C CA . ALA A 1 92 ? -2.388 -3.591 -19.944 1.00 85.19 92 ALA A CA 1
ATOM 718 C C . ALA A 1 92 ? -1.147 -3.438 -20.831 1.00 85.19 92 ALA A C 1
ATOM 720 O O . ALA A 1 92 ? -0.205 -2.723 -20.498 1.00 85.19 92 ALA A O 1
ATOM 721 N N . GLY A 1 93 ? -1.127 -4.163 -21.951 1.00 83.88 93 GLY A N 1
ATOM 722 C CA . GLY A 1 93 ? 0.064 -4.261 -22.793 1.00 83.88 93 GLY A CA 1
ATOM 723 C C . GLY A 1 93 ? 1.252 -4.906 -22.067 1.00 83.88 93 GLY A C 1
ATOM 724 O O . GLY A 1 93 ? 1.079 -5.707 -21.147 1.00 83.88 93 GLY A O 1
ATOM 725 N N . SER A 1 94 ? 2.466 -4.570 -22.502 1.00 80.00 94 SER A N 1
ATOM 726 C CA . SER A 1 94 ? 3.719 -5.121 -21.965 1.00 80.00 94 SER A CA 1
ATOM 727 C C . SER A 1 94 ? 4.319 -4.313 -20.811 1.00 80.00 94 SER A C 1
ATOM 729 O O . SER A 1 94 ? 5.230 -4.802 -20.150 1.00 80.00 94 SER A O 1
ATOM 731 N N . SER A 1 95 ? 3.832 -3.095 -20.565 1.00 76.88 95 SER A N 1
ATOM 732 C CA . SER A 1 95 ? 4.480 -2.119 -19.679 1.00 76.88 95 SER A CA 1
ATOM 733 C C . SER A 1 95 ? 3.663 -1.730 -18.448 1.00 76.88 95 SER A C 1
ATOM 735 O O . SER A 1 95 ? 4.188 -1.044 -17.575 1.00 76.88 95 SER A O 1
ATOM 737 N N . PHE A 1 96 ? 2.402 -2.160 -18.345 1.00 83.06 96 PHE A N 1
ATOM 738 C CA . PHE A 1 96 ? 1.539 -1.792 -17.227 1.00 83.06 96 PHE A CA 1
ATOM 739 C C . PHE A 1 96 ? 1.002 -3.023 -16.501 1.00 83.06 96 PHE A C 1
ATOM 741 O O . PHE A 1 96 ? 0.321 -3.867 -17.092 1.00 83.06 96 PHE A O 1
ATOM 748 N N . VAL A 1 97 ? 1.278 -3.098 -15.199 1.00 88.44 97 VAL A N 1
ATOM 749 C CA . VAL A 1 97 ? 0.725 -4.099 -14.287 1.00 88.44 97 VAL A CA 1
ATOM 750 C C . VAL A 1 97 ? 0.071 -3.406 -13.099 1.00 88.44 97 VAL A C 1
ATOM 752 O O . VAL A 1 97 ? 0.592 -2.435 -12.559 1.00 88.44 97 VAL A O 1
ATOM 755 N N . MET A 1 98 ? -1.083 -3.917 -12.691 1.00 90.38 98 MET A N 1
ATOM 756 C CA . MET A 1 98 ? -1.830 -3.445 -11.537 1.00 90.38 98 MET A CA 1
ATOM 757 C C . MET A 1 98 ? -2.176 -4.638 -10.657 1.00 90.38 98 MET A C 1
ATOM 759 O O . MET A 1 98 ? -2.837 -5.567 -11.120 1.00 90.38 98 MET A O 1
ATOM 763 N N . HIS A 1 99 ? -1.766 -4.595 -9.393 1.00 93.44 99 HIS A N 1
ATOM 764 C CA . HIS A 1 99 ? -2.203 -5.539 -8.369 1.00 93.44 99 HIS A CA 1
ATOM 765 C C . HIS A 1 99 ? -3.261 -4.869 -7.498 1.00 93.44 99 HIS A C 1
ATOM 767 O O . HIS A 1 99 ? -3.005 -3.838 -6.878 1.00 93.44 99 HIS A O 1
ATOM 773 N N . THR A 1 100 ? -4.461 -5.437 -7.473 1.00 93.19 100 THR A N 1
ATOM 774 C CA . THR A 1 100 ? -5.589 -4.887 -6.724 1.00 93.19 100 THR A CA 1
ATOM 775 C C . THR A 1 100 ? -5.756 -5.640 -5.414 1.00 93.19 100 THR A C 1
ATOM 777 O O . THR A 1 100 ? -5.843 -6.870 -5.399 1.00 93.19 100 THR A O 1
ATOM 780 N N . TYR A 1 101 ? -5.850 -4.880 -4.328 1.00 94.00 101 TYR A N 1
ATOM 781 C CA . TYR A 1 101 ? -6.138 -5.371 -2.988 1.00 94.00 101 TYR A CA 1
ATOM 782 C C . TYR A 1 101 ? -7.385 -4.665 -2.458 1.00 94.00 101 TYR A C 1
ATOM 784 O O . TYR A 1 101 ? -7.579 -3.478 -2.722 1.00 94.00 101 TYR A O 1
ATOM 792 N N . ALA A 1 102 ? -8.220 -5.389 -1.722 1.00 91.44 102 ALA A N 1
ATOM 793 C CA . ALA A 1 102 ? -9.373 -4.844 -1.019 1.00 91.44 102 ALA A CA 1
ATOM 794 C C . ALA A 1 102 ? -9.153 -4.939 0.490 1.00 91.44 102 ALA A C 1
ATOM 796 O O . ALA A 1 102 ? -8.580 -5.914 0.977 1.00 91.44 102 ALA A O 1
ATOM 797 N N . ILE A 1 103 ? -9.639 -3.943 1.226 1.00 89.75 103 ILE A N 1
ATOM 798 C CA . ILE A 1 103 ? -9.667 -3.969 2.688 1.00 89.75 103 ILE A CA 1
ATOM 799 C C . ILE A 1 103 ? -11.052 -4.438 3.114 1.00 89.75 103 ILE A C 1
ATOM 801 O O . ILE A 1 103 ? -12.061 -3.883 2.681 1.00 89.75 103 ILE A O 1
ATOM 805 N N . LYS A 1 104 ? -11.082 -5.482 3.937 1.00 89.06 104 LYS A N 1
ATOM 806 C CA . LYS A 1 104 ? -12.291 -6.054 4.523 1.00 89.06 104 LYS A CA 1
ATOM 807 C C . LYS A 1 104 ? -12.609 -5.342 5.828 1.00 89.06 104 LYS A C 1
ATOM 809 O O . LYS A 1 104 ? -11.694 -5.033 6.589 1.00 89.06 104 LYS A O 1
ATOM 814 N N . PHE A 1 105 ? -13.893 -5.145 6.077 1.00 85.94 105 PHE A N 1
ATOM 815 C CA . PHE A 1 105 ? -14.476 -4.555 7.276 1.00 85.94 105 PHE A CA 1
ATOM 816 C C . PHE A 1 105 ? -15.593 -5.462 7.772 1.00 85.94 105 PHE A C 1
ATOM 818 O O . PHE A 1 105 ? -16.194 -6.143 6.906 1.00 85.94 105 PHE A O 1
#

Foldseek 3Di:
DDDDDDDPPPPPPPLQQDPADPPVVVLVLVQVLVVCVLVLVLVVSLVSCQSHDPDHSVVSVVVSVVSSVVSVVVCVVPPHWPAKDWDDWDDDPPPDIDTDIDTHD

Secondary structure (DSSP, 8-state):
----------------------HHHHHHHHHHHHHHHHTT-HHHHHHHHGGG-SS-HHHHHHHHHHHHHHHHHHHHHH-S--EEEEEEEEEETTTEEEEEEEEE-

Organism: NCBI:txid320778

Sequence (105 aa):
MRVYIAILLLGIATKVTASVPDLDGIKELCHSSAKLFEKGKMKYLADTLVPHWPINQEEINKLVHQGMSQFELFTFRSGSALGTEFIGTRKAGSSFVMHTYAIKF